Protein AF-A0A520A169-F1 (afdb_monomer_lite)

Sequence (155 aa):
MAELAQHFPTLSFTSWTDALFQQQPDLWVEGQEVFLEEDDLTRLTQRLAASPELPQLSPPIYPDQACYLAKRLVNYQDQALHALTEIEADPHAFGYSVYALVLDLAGGNGIAQKVYRVTHPQKPRPGRPDPAAERQLASARIAAVRRARGELGYR

Radius of gyration: 23.02 Å; chains: 1; bounding box: 52×37×61 Å

Structure (mmCIF, N/CA/C/O backbone):
data_AF-A0A520A169-F1
#
_entry.id   AF-A0A520A169-F1
#
loop_
_atom_site.group_PDB
_atom_site.id
_atom_site.type_symbol
_atom_site.label_atom_id
_atom_site.label_alt_id
_atom_site.label_comp_id
_atom_site.label_asym_id
_atom_site.label_entity_id
_atom_site.label_seq_id
_atom_site.pdbx_PDB_ins_code
_atom_site.Cartn_x
_atom_site.Cartn_y
_atom_site.Cartn_z
_atom_site.occupancy
_atom_site.B_iso_or_equiv
_atom_site.auth_seq_id
_atom_site.auth_comp_id
_atom_site.auth_asym_id
_atom_site.auth_atom_id
_atom_site.pdbx_PDB_model_num
ATOM 1 N N . MET A 1 1 ? -9.386 -14.646 30.284 1.00 42.59 1 MET A N 1
ATOM 2 C CA . MET A 1 1 ? -9.253 -13.939 28.994 1.00 42.59 1 MET A CA 1
ATOM 3 C C . MET A 1 1 ? -9.932 -12.592 29.144 1.00 42.59 1 MET A C 1
ATOM 5 O O . MET A 1 1 ? -10.951 -12.546 29.816 1.00 42.59 1 MET A O 1
ATOM 9 N N . ALA A 1 2 ? -9.339 -11.508 28.646 1.00 53.59 2 ALA A N 1
ATOM 10 C CA . ALA A 1 2 ? -9.941 -10.182 28.763 1.00 53.59 2 ALA A CA 1
ATOM 11 C C . ALA A 1 2 ? -11.230 -10.125 27.932 1.00 53.59 2 ALA A C 1
ATOM 13 O O . ALA A 1 2 ? -11.241 -10.538 26.774 1.00 53.59 2 ALA A O 1
ATOM 14 N N . GLU A 1 3 ? -12.316 -9.657 28.536 1.00 76.81 3 GLU A N 1
ATOM 15 C CA . GLU A 1 3 ? -13.596 -9.478 27.860 1.00 76.81 3 GLU A CA 1
ATOM 16 C C . GLU A 1 3 ? -13.439 -8.347 26.835 1.00 76.81 3 GLU A C 1
ATOM 18 O O . GLU A 1 3 ? -13.079 -7.228 27.200 1.00 76.81 3 GLU A O 1
ATOM 23 N N . LEU A 1 4 ? -13.669 -8.623 25.545 1.00 81.12 4 LEU A N 1
ATOM 24 C CA . LEU A 1 4 ? -13.424 -7.668 24.451 1.00 81.12 4 LEU A CA 1
ATOM 25 C C . LEU A 1 4 ? -14.128 -6.313 24.680 1.00 81.12 4 LEU A C 1
ATOM 27 O O . LEU A 1 4 ? -13.598 -5.266 24.313 1.00 81.12 4 LEU A O 1
ATOM 31 N N . ALA A 1 5 ? -15.278 -6.325 25.361 1.00 83.00 5 ALA A N 1
ATOM 32 C CA . ALA A 1 5 ? -16.011 -5.132 25.783 1.00 83.00 5 ALA A CA 1
ATOM 33 C C . 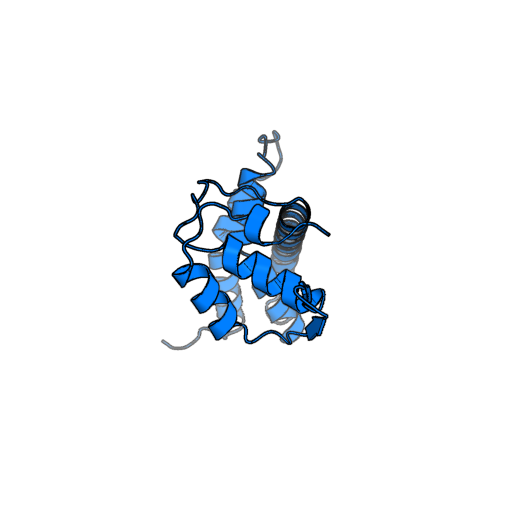ALA A 1 5 ? -15.179 -4.173 26.656 1.00 83.00 5 ALA A C 1
ATOM 35 O O . ALA A 1 5 ? -15.285 -2.956 26.512 1.00 83.00 5 ALA A O 1
ATOM 36 N N . GLN A 1 6 ? -14.292 -4.699 27.506 1.00 87.06 6 GLN A N 1
ATOM 37 C CA . GLN A 1 6 ? -13.429 -3.901 28.384 1.00 87.06 6 GLN A CA 1
ATOM 38 C C . GLN A 1 6 ? -12.374 -3.104 27.603 1.00 87.06 6 GLN A C 1
ATOM 40 O O . GLN A 1 6 ? -11.901 -2.078 28.090 1.00 87.06 6 GLN A O 1
ATOM 45 N N . HIS A 1 7 ? -12.026 -3.534 26.385 1.00 84.50 7 HIS A N 1
ATOM 46 C CA . HIS A 1 7 ? -11.091 -2.820 25.510 1.00 84.50 7 HIS A CA 1
ATOM 47 C C . HIS A 1 7 ? -11.746 -1.683 24.716 1.00 84.50 7 HIS A C 1
ATOM 49 O O . HIS A 1 7 ? -11.045 -0.780 24.260 1.00 84.50 7 HIS A O 1
ATOM 55 N N . PHE A 1 8 ? -13.077 -1.688 24.591 1.00 87.88 8 PHE A N 1
ATOM 56 C CA . PHE A 1 8 ? -13.837 -0.673 23.861 1.00 87.88 8 PHE A CA 1
ATOM 57 C C . PHE A 1 8 ? -14.996 -0.098 24.697 1.00 87.88 8 PHE A C 1
ATOM 59 O O . PHE A 1 8 ? -16.146 -0.117 24.251 1.00 87.88 8 PHE A O 1
ATOM 66 N N . PRO A 1 9 ? -14.721 0.449 25.898 1.00 85.00 9 PRO A N 1
ATOM 67 C CA . PRO A 1 9 ? -15.761 0.838 26.853 1.00 85.00 9 PRO A CA 1
ATOM 68 C C . PRO A 1 9 ? -16.628 2.014 26.378 1.00 85.00 9 PRO A C 1
ATOM 70 O O . PRO A 1 9 ? -17.702 2.248 26.923 1.00 85.00 9 PRO A O 1
ATOM 73 N N . THR A 1 10 ? -16.157 2.777 25.389 1.00 87.62 10 THR A N 1
ATOM 74 C CA . THR A 1 10 ? -16.855 3.944 24.837 1.00 87.62 10 THR A CA 1
ATOM 75 C C . THR A 1 10 ? -17.677 3.631 23.589 1.00 87.62 10 THR A C 1
ATOM 77 O O . THR A 1 10 ? -18.364 4.527 23.106 1.00 87.62 10 THR A O 1
ATOM 80 N N . LEU A 1 11 ? -17.589 2.412 23.037 1.00 88.19 11 LEU A N 1
ATOM 81 C CA . LEU A 1 11 ? -18.356 2.044 21.846 1.00 88.19 11 LEU A CA 1
ATOM 82 C C . LEU A 1 11 ? -19.830 1.835 22.184 1.00 88.19 11 LEU A C 1
ATOM 84 O O . LEU A 1 11 ? -20.176 1.169 23.160 1.00 88.19 11 LEU A O 1
ATOM 88 N N . SER A 1 12 ? -20.700 2.364 21.330 1.00 90.06 12 SER A N 1
ATOM 89 C CA . SER A 1 12 ? -22.136 2.150 21.432 1.00 90.06 12 SER A CA 1
ATOM 90 C C . SER A 1 12 ? -22.510 0.691 21.157 1.00 90.06 12 SER A C 1
ATOM 92 O O . SER A 1 12 ? -21.853 -0.015 20.388 1.00 90.06 12 SER A O 1
ATOM 94 N N . PHE A 1 13 ? -23.622 0.243 21.748 1.00 88.50 13 PHE A N 1
ATOM 95 C CA . PHE A 1 13 ? -24.188 -1.077 21.454 1.00 88.50 13 PHE A CA 1
ATOM 96 C C . PHE A 1 13 ? -24.471 -1.254 19.954 1.00 88.50 13 PHE A C 1
ATOM 98 O O . PHE A 1 13 ? -24.228 -2.325 19.412 1.00 88.50 13 PHE A O 1
ATOM 105 N N . THR A 1 14 ? -24.900 -0.190 19.268 1.00 90.06 14 THR A N 1
ATOM 106 C CA . THR A 1 14 ? -25.151 -0.201 17.821 1.00 90.06 14 THR A CA 1
ATOM 107 C C . THR A 1 14 ? -23.880 -0.499 17.023 1.00 90.06 14 THR A C 1
ATOM 109 O O . THR A 1 14 ? -23.894 -1.372 16.159 1.00 90.06 14 THR A O 1
ATOM 112 N N . SER A 1 15 ? -22.758 0.153 17.351 1.00 88.94 15 SER A N 1
ATOM 113 C CA . SER A 1 15 ? -21.459 -0.123 16.720 1.00 88.94 15 SER A CA 1
ATOM 114 C C . SER A 1 15 ? -21.014 -1.576 16.921 1.00 88.94 15 SER A C 1
ATOM 116 O O . SER A 1 15 ? -20.481 -2.201 16.002 1.00 88.94 15 SER A O 1
ATOM 118 N N . TRP A 1 16 ? -21.267 -2.133 18.106 1.00 89.75 16 TRP A N 1
ATOM 119 C CA . TRP A 1 16 ? -21.008 -3.540 18.410 1.00 89.75 16 TRP A CA 1
ATOM 120 C C . TRP A 1 16 ? -21.862 -4.490 17.574 1.00 89.75 16 TRP A C 1
ATOM 122 O O . TRP A 1 16 ? -21.331 -5.413 16.952 1.00 89.75 16 TRP A O 1
ATOM 132 N N . THR A 1 17 ? -23.176 -4.259 17.531 1.00 89.75 17 THR A N 1
ATOM 133 C CA . THR A 1 17 ? -24.086 -5.093 16.744 1.00 89.75 17 THR A CA 1
ATOM 134 C C . THR A 1 17 ? -23.769 -5.011 15.260 1.00 89.75 17 THR A C 1
ATOM 136 O O . THR A 1 17 ? -23.730 -6.043 14.599 1.00 89.75 17 THR A O 1
ATOM 139 N N . ASP A 1 18 ? -23.459 -3.822 14.741 1.00 91.12 18 ASP A N 1
ATOM 140 C CA . ASP A 1 18 ? -23.104 -3.635 13.335 1.00 91.12 18 ASP A CA 1
ATOM 141 C C . ASP A 1 18 ? -21.817 -4.384 12.976 1.00 91.12 18 ASP A C 1
ATOM 143 O O . ASP A 1 18 ? -21.747 -5.028 11.927 1.00 91.12 18 ASP A O 1
ATOM 147 N N . ALA A 1 19 ? -20.805 -4.349 13.849 1.00 90.00 19 ALA A N 1
ATOM 148 C CA . ALA A 1 19 ? -19.567 -5.095 13.646 1.00 90.00 19 ALA A CA 1
ATOM 149 C C . ALA A 1 19 ? -19.813 -6.614 13.615 1.00 90.00 19 ALA A C 1
ATOM 151 O O . ALA A 1 19 ? -19.304 -7.292 12.720 1.00 90.00 19 ALA A O 1
ATOM 152 N N . LEU A 1 20 ? -20.633 -7.136 14.533 1.00 89.19 20 LEU A N 1
ATOM 153 C CA . LEU A 1 20 ? -21.010 -8.553 14.568 1.00 89.19 20 LEU A CA 1
ATOM 154 C C . LEU A 1 20 ? -21.832 -8.961 13.338 1.00 89.19 20 LEU A C 1
ATOM 156 O O . LEU A 1 20 ? -21.525 -9.975 12.717 1.00 89.19 20 LEU A O 1
ATOM 160 N N . PHE A 1 21 ? -22.820 -8.161 12.928 1.00 89.12 21 PHE A N 1
ATOM 161 C CA . PHE A 1 21 ? -23.637 -8.442 11.741 1.00 89.12 21 PHE A CA 1
ATOM 162 C C . PHE A 1 21 ? -22.829 -8.437 10.444 1.00 89.12 21 PHE A C 1
ATOM 164 O O . PHE A 1 21 ? -23.124 -9.204 9.529 1.00 89.12 21 PHE A O 1
ATOM 171 N N . GLN A 1 22 ? -21.824 -7.569 10.344 1.00 87.69 22 GLN A N 1
ATOM 172 C CA . GLN A 1 22 ? -20.983 -7.479 9.154 1.00 87.69 22 GLN A CA 1
ATOM 173 C C . GLN A 1 22 ? -19.942 -8.592 9.074 1.00 87.69 22 GLN A C 1
ATOM 175 O O . GLN A 1 22 ? -19.562 -8.969 7.969 1.00 87.69 22 GLN A O 1
ATOM 180 N N . GLN A 1 23 ? -19.433 -9.066 10.212 1.00 86.75 23 GLN A N 1
ATOM 181 C CA . GLN A 1 23 ? -18.415 -10.118 10.241 1.00 86.75 23 GLN A CA 1
ATOM 182 C C . GLN A 1 23 ? -19.013 -11.525 10.304 1.00 86.75 23 GLN A C 1
ATOM 184 O O . GLN A 1 23 ? -18.363 -12.441 9.821 1.00 86.75 23 GLN A O 1
ATOM 189 N N . GLN A 1 24 ? -20.226 -11.682 10.851 1.00 88.94 24 GLN A N 1
ATOM 190 C CA . GLN A 1 24 ? -20.895 -12.973 11.082 1.00 88.94 24 GLN A CA 1
ATOM 191 C C . GLN A 1 24 ? -19.933 -14.048 11.618 1.00 88.94 24 GLN A C 1
ATOM 193 O O . GLN A 1 24 ? -19.794 -15.094 10.989 1.00 88.94 24 GLN A O 1
ATOM 198 N N . PRO A 1 25 ? -19.222 -13.773 12.728 1.00 87.81 25 PRO A N 1
ATOM 199 C CA . PRO A 1 25 ? -18.242 -14.714 13.246 1.00 87.81 25 PRO A CA 1
ATOM 200 C C . PRO A 1 25 ? -18.927 -15.966 13.797 1.00 87.81 25 PRO A C 1
ATOM 202 O O . PRO A 1 25 ? -20.073 -15.901 14.259 1.00 87.81 25 PRO A O 1
ATOM 205 N N . ASP A 1 26 ? -18.205 -17.081 13.820 1.00 88.06 26 ASP A N 1
ATOM 206 C CA . ASP A 1 26 ? -18.700 -18.304 14.441 1.00 88.06 26 ASP A CA 1
ATOM 207 C C . ASP A 1 26 ? -18.656 -18.158 15.969 1.00 88.06 26 ASP A C 1
ATOM 209 O O . ASP A 1 26 ? -17.596 -18.078 16.599 1.00 88.06 26 ASP A O 1
ATOM 213 N N . LEU A 1 27 ? -19.846 -18.091 16.572 1.00 87.62 27 LEU A N 1
ATOM 214 C CA . LEU A 1 27 ? -20.032 -17.905 18.008 1.00 87.62 27 LEU A CA 1
ATOM 215 C C . LEU A 1 27 ? -20.353 -19.235 18.683 1.00 87.62 27 LEU A C 1
ATOM 217 O O . LEU A 1 27 ? -21.310 -19.922 18.322 1.00 87.62 27 LEU A O 1
ATOM 221 N N . TRP A 1 28 ? -19.602 -19.547 19.731 1.00 88.56 28 TRP A N 1
ATOM 222 C CA . TRP A 1 28 ? -19.804 -20.731 20.557 1.00 88.56 28 TRP A CA 1
ATOM 223 C C . TRP A 1 28 ? -20.239 -20.266 21.940 1.00 88.56 28 TRP A C 1
ATOM 225 O O . TRP A 1 28 ? -19.637 -19.357 22.505 1.00 88.56 28 TRP A O 1
ATOM 235 N N . VAL A 1 29 ? -21.297 -20.856 22.488 1.00 87.56 29 VAL A N 1
ATOM 236 C CA . VAL A 1 29 ? -21.832 -20.455 23.795 1.00 87.56 29 VAL A CA 1
ATOM 237 C C . VAL A 1 29 ? -21.604 -21.582 24.787 1.00 87.56 29 VAL A C 1
ATOM 239 O O . VAL A 1 29 ? -22.092 -22.694 24.581 1.00 87.56 29 VAL A O 1
ATOM 242 N N . GLU A 1 30 ? -20.901 -21.287 25.876 1.00 88.19 30 GLU A N 1
ATOM 243 C CA . GLU A 1 30 ? -20.726 -22.206 26.999 1.00 88.19 30 GLU A CA 1
ATOM 244 C C . GLU A 1 30 ? -21.175 -21.504 28.288 1.00 88.19 30 GLU A C 1
ATOM 246 O O . GLU A 1 30 ? -20.557 -20.559 28.777 1.00 88.19 30 GLU A O 1
ATOM 251 N N . GLY A 1 31 ? -22.325 -21.927 28.824 1.00 86.31 31 GLY A N 1
ATOM 252 C CA . GLY A 1 31 ? -22.935 -21.286 29.989 1.00 86.31 31 GLY A CA 1
ATOM 253 C C . GLY A 1 31 ? -23.377 -19.845 29.706 1.00 86.31 31 GLY A C 1
ATOM 254 O O . GLY A 1 31 ? -24.288 -19.621 28.911 1.00 86.31 31 GLY A O 1
ATOM 255 N N . GLN A 1 32 ? -22.772 -18.881 30.406 1.00 83.25 32 GLN A N 1
ATOM 256 C CA . GLN A 1 32 ? -23.008 -17.441 30.214 1.00 83.25 32 GLN A CA 1
ATOM 257 C C . GLN A 1 32 ? -21.911 -16.763 29.382 1.00 83.25 32 GLN A C 1
ATOM 259 O O . GLN A 1 32 ? -21.949 -15.548 29.199 1.00 83.25 32 GLN A O 1
ATOM 264 N N . GLU A 1 33 ? -20.937 -17.528 28.890 1.00 82.62 33 GLU A N 1
ATOM 265 C CA . GLU A 1 33 ? -19.798 -17.011 28.143 1.00 82.62 33 GLU A CA 1
ATOM 266 C C . GLU A 1 33 ? -19.971 -17.278 26.644 1.00 82.62 33 GLU A C 1
ATOM 268 O O . GLU A 1 33 ? -20.484 -18.319 26.221 1.00 82.62 33 GLU A O 1
ATOM 273 N N . VAL A 1 34 ? -19.552 -16.302 25.837 1.00 84.31 34 VAL A N 1
ATOM 274 C CA . VAL A 1 34 ? -19.535 -16.388 24.375 1.00 84.31 34 VAL A CA 1
ATOM 275 C C . VAL A 1 34 ? -18.085 -16.416 23.922 1.00 84.31 34 VAL A C 1
ATOM 277 O O . VAL A 1 34 ? -17.304 -15.521 24.248 1.00 84.31 34 VAL A O 1
ATOM 280 N N . PHE A 1 35 ? -17.741 -17.438 23.152 1.00 86.38 35 PHE A N 1
ATOM 281 C CA . PHE A 1 35 ? -16.413 -17.676 22.618 1.00 86.38 35 PHE A CA 1
ATOM 282 C C . PHE A 1 35 ? -16.395 -17.437 21.114 1.00 86.38 35 PHE A C 1
ATOM 284 O O . PHE A 1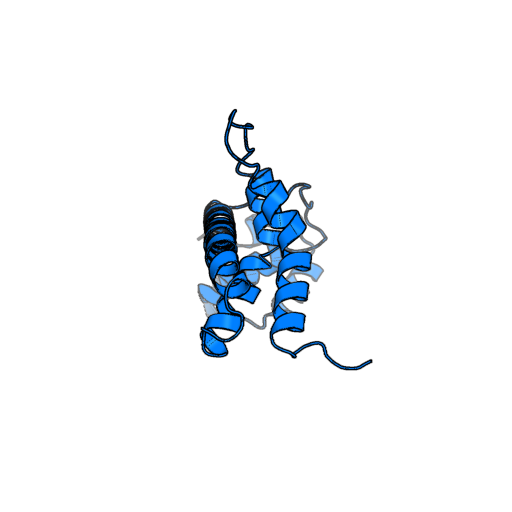 35 ? -17.368 -17.688 20.400 1.00 86.38 35 PHE A O 1
ATOM 291 N N . LEU A 1 36 ? -15.245 -16.959 20.660 1.00 88.62 36 LEU A N 1
ATOM 292 C CA . LEU A 1 36 ? -14.907 -16.696 19.271 1.00 88.62 36 LEU A CA 1
ATOM 293 C C . LEU A 1 36 ? -13.656 -17.503 18.936 1.00 88.62 36 LEU A C 1
ATOM 295 O O . LEU A 1 36 ? -12.771 -17.643 19.787 1.00 88.62 36 LEU A O 1
ATOM 299 N N . GLU A 1 37 ? -13.555 -17.982 17.699 1.00 89.12 37 GLU A N 1
ATOM 300 C CA . GLU A 1 37 ? -12.271 -18.450 17.179 1.00 89.12 37 GLU A CA 1
ATOM 301 C C . GLU A 1 37 ? -11.256 -17.290 17.172 1.00 89.12 37 GLU A C 1
ATOM 303 O O . GLU A 1 37 ? -11.628 -16.122 17.043 1.00 89.12 37 GLU A O 1
ATOM 308 N N . GLU A 1 38 ? -9.964 -17.590 17.313 1.00 85.75 38 GLU A N 1
ATOM 309 C CA . GLU A 1 38 ? -8.895 -16.583 17.383 1.00 85.75 38 GLU A CA 1
ATOM 310 C C . GLU A 1 38 ? -8.881 -15.637 16.168 1.00 85.75 38 GLU A C 1
ATOM 312 O O . GLU A 1 38 ? -8.752 -14.415 16.321 1.00 85.75 38 GLU A O 1
ATOM 317 N N . ASP A 1 39 ? -9.069 -16.180 14.965 1.00 87.25 39 ASP A N 1
ATOM 318 C CA . ASP A 1 39 ? -9.113 -15.394 13.733 1.00 87.25 39 ASP A CA 1
ATOM 319 C C . ASP A 1 39 ? -10.326 -14.453 13.698 1.00 87.25 39 ASP A C 1
ATOM 321 O O . ASP A 1 39 ? -10.207 -13.286 13.306 1.00 87.25 39 ASP A O 1
ATOM 325 N N . ASP A 1 40 ? -11.486 -14.927 14.151 1.00 88.56 40 ASP A N 1
ATOM 326 C CA . ASP A 1 40 ? -12.717 -14.140 14.213 1.00 88.56 40 ASP A CA 1
ATOM 327 C C . ASP A 1 40 ? -12.660 -13.076 15.306 1.00 88.56 40 ASP A C 1
ATOM 329 O O . ASP A 1 40 ? -13.057 -11.930 15.078 1.00 88.56 40 ASP A O 1
ATOM 333 N N . LEU A 1 41 ? -12.073 -13.401 16.459 1.00 88.69 41 LEU A N 1
ATOM 334 C CA . LEU A 1 41 ? -11.780 -12.436 17.510 1.00 88.69 41 LEU A CA 1
ATOM 335 C C . LEU A 1 41 ? -10.844 -11.340 16.991 1.00 88.69 41 LEU A C 1
ATOM 337 O O . LEU A 1 41 ? -11.083 -10.157 17.238 1.00 88.69 41 LEU A O 1
ATOM 341 N N . THR A 1 42 ? -9.807 -11.706 16.236 1.00 87.75 42 THR A N 1
ATOM 342 C CA . THR A 1 42 ? -8.857 -10.753 15.646 1.00 87.75 42 THR A CA 1
ATOM 343 C C . THR A 1 42 ? -9.550 -9.836 14.644 1.00 87.75 42 THR A C 1
ATOM 345 O O . THR A 1 42 ? -9.415 -8.611 14.730 1.00 87.75 42 THR A O 1
ATOM 348 N N . ARG A 1 43 ? -10.338 -10.402 13.722 1.00 88.00 43 ARG A N 1
ATOM 349 C CA . ARG A 1 43 ? -11.110 -9.642 12.727 1.00 88.00 43 ARG A CA 1
ATOM 350 C C . ARG A 1 43 ? -12.109 -8.695 13.387 1.00 88.00 43 ARG A C 1
ATOM 352 O O . ARG A 1 43 ? -12.144 -7.508 13.049 1.00 88.00 43 ARG A O 1
ATOM 359 N N . LEU A 1 44 ? -12.861 -9.180 14.375 1.00 89.88 44 LEU A N 1
ATOM 360 C CA . LEU A 1 44 ? -13.829 -8.380 15.119 1.00 89.88 44 LEU A CA 1
ATOM 361 C C . LEU A 1 44 ? -13.144 -7.242 15.885 1.00 89.88 44 LEU A C 1
ATOM 363 O O . LEU A 1 44 ? -13.575 -6.093 15.797 1.00 89.88 44 LEU A O 1
ATOM 367 N N . THR A 1 45 ? -12.031 -7.531 16.563 1.00 89.12 45 THR A N 1
ATOM 368 C CA . THR A 1 45 ? -11.234 -6.526 17.283 1.00 89.12 45 THR A CA 1
ATOM 369 C C . THR A 1 45 ? -10.752 -5.426 16.339 1.00 89.12 45 THR A C 1
ATOM 371 O O . THR A 1 45 ? -10.891 -4.242 16.646 1.00 89.12 45 THR A O 1
ATOM 374 N N . GLN A 1 46 ? -10.229 -5.791 15.163 1.00 87.62 46 GLN A N 1
ATOM 375 C CA . GLN A 1 46 ? -9.798 -4.817 14.157 1.00 87.62 46 GLN A CA 1
ATOM 376 C C . GLN A 1 46 ? -10.967 -3.984 13.620 1.00 87.62 46 GLN A C 1
ATOM 378 O O . GLN A 1 46 ? -10.815 -2.777 13.420 1.00 87.62 46 GLN A O 1
ATOM 383 N N . ARG A 1 47 ? -12.143 -4.593 13.417 1.00 88.38 47 ARG A N 1
ATOM 384 C CA . ARG A 1 47 ? -13.340 -3.881 12.950 1.00 88.38 47 ARG A CA 1
ATOM 385 C C . ARG A 1 47 ? -13.822 -2.854 13.970 1.00 88.38 47 ARG A C 1
ATOM 387 O O . ARG A 1 47 ? -14.091 -1.717 13.590 1.00 88.38 47 ARG A O 1
ATOM 394 N N . LEU A 1 48 ? -13.888 -3.237 15.243 1.00 89.44 48 LEU A N 1
ATOM 395 C CA . LEU A 1 48 ? -14.289 -2.355 16.341 1.00 89.44 48 LEU A CA 1
ATOM 396 C C . LEU A 1 48 ? -13.284 -1.216 16.539 1.00 89.44 48 LEU A C 1
ATOM 398 O O . LEU A 1 48 ? -13.685 -0.061 16.658 1.00 89.44 48 LEU A O 1
ATOM 402 N N . ALA A 1 49 ? -11.982 -1.511 16.472 1.00 86.56 49 ALA A N 1
ATOM 403 C CA . ALA A 1 49 ? -10.922 -0.506 16.547 1.00 86.56 49 ALA A CA 1
ATOM 404 C C . ALA A 1 49 ? -10.959 0.516 15.394 1.00 86.56 49 ALA A C 1
ATOM 40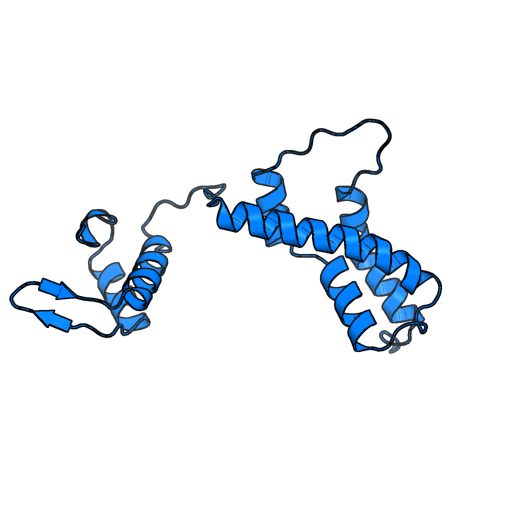6 O O . ALA A 1 49 ? -10.461 1.630 15.544 1.00 86.56 49 ALA A O 1
ATOM 407 N N . ALA A 1 50 ? -11.555 0.156 14.254 1.00 85.50 50 ALA A N 1
ATOM 408 C CA . ALA A 1 50 ? -11.755 1.047 13.114 1.00 85.50 50 ALA A CA 1
ATOM 409 C C . ALA A 1 50 ? -13.062 1.866 13.184 1.00 85.50 50 ALA A C 1
ATOM 411 O O . ALA A 1 50 ? -13.366 2.597 12.236 1.00 85.50 50 ALA A O 1
ATOM 412 N N . SER A 1 51 ? -13.848 1.747 14.262 1.00 87.50 51 SER A N 1
ATOM 413 C CA . SER A 1 51 ? -15.105 2.484 14.420 1.00 87.50 51 SER A CA 1
ATOM 414 C C . SER A 1 51 ? -14.876 4.005 14.435 1.00 87.50 51 SER A C 1
ATOM 416 O O . SER A 1 51 ? -13.959 4.480 15.111 1.00 87.50 51 SER A O 1
ATOM 418 N N . PRO A 1 52 ? -15.718 4.799 13.742 1.00 85.19 52 PRO A N 1
ATOM 419 C CA . PRO A 1 52 ? -15.630 6.259 13.761 1.00 85.19 52 PRO A CA 1
ATOM 420 C C . PRO A 1 52 ? -15.971 6.872 15.128 1.00 85.19 52 PRO A C 1
ATOM 422 O O . PRO A 1 52 ? -15.674 8.042 15.350 1.00 85.19 52 PRO A O 1
ATOM 425 N N . GLU A 1 53 ? -16.589 6.107 16.034 1.00 86.62 53 GLU A N 1
ATOM 426 C CA . GLU A 1 53 ? -16.857 6.538 17.411 1.00 86.62 53 GLU A CA 1
ATOM 427 C C . GLU A 1 53 ? -15.579 6.604 18.262 1.00 86.62 53 GLU A C 1
ATOM 429 O O . GLU A 1 53 ? -15.546 7.295 19.281 1.00 86.62 53 GLU A O 1
ATOM 434 N N . LEU A 1 54 ? -14.517 5.902 17.853 1.00 85.00 54 LEU A N 1
ATOM 435 C CA . LEU A 1 54 ? -13.231 5.954 18.535 1.00 85.00 54 LEU A CA 1
ATOM 436 C C . LEU A 1 54 ? -12.403 7.145 18.039 1.00 85.00 54 LEU A C 1
ATOM 438 O O . LEU A 1 54 ? -12.404 7.461 16.845 1.00 85.00 54 LEU A O 1
ATOM 442 N N . PRO A 1 55 ? -11.648 7.806 18.934 1.00 81.62 55 PRO A N 1
ATOM 443 C CA . PRO A 1 55 ? -10.803 8.922 18.548 1.00 81.62 55 PRO A CA 1
ATOM 444 C C . PRO A 1 55 ? -9.740 8.464 17.544 1.00 81.62 55 PRO A C 1
ATOM 446 O O . PRO A 1 55 ? -8.869 7.651 17.855 1.00 81.62 55 PRO A O 1
ATOM 449 N N . GLN A 1 56 ? -9.784 9.024 16.334 1.00 77.69 56 GLN A N 1
ATOM 450 C CA . GLN A 1 56 ? -8.745 8.801 15.335 1.00 77.69 56 GLN A CA 1
ATOM 451 C C . GLN A 1 56 ? -7.540 9.692 15.629 1.00 77.69 56 GLN A C 1
ATOM 453 O O . GLN A 1 56 ? -7.626 10.921 15.613 1.00 77.69 56 GLN A O 1
ATOM 458 N N . LEU A 1 57 ? -6.391 9.067 15.876 1.00 78.00 57 LEU A N 1
ATOM 459 C CA . LEU A 1 57 ? -5.129 9.782 16.030 1.00 78.00 57 LEU A CA 1
ATOM 460 C C . LEU A 1 57 ? -4.612 10.250 14.663 1.00 78.00 57 LEU A C 1
ATOM 462 O O . LEU A 1 57 ? -4.610 9.493 13.690 1.00 78.00 57 LEU A O 1
ATOM 466 N N . SER A 1 58 ? -4.134 11.495 14.598 1.00 77.94 58 SER A N 1
ATOM 467 C CA . SER A 1 58 ? -3.495 12.068 13.410 1.00 77.94 58 SER A CA 1
ATOM 468 C C . SER A 1 58 ? -2.129 12.667 13.781 1.00 77.94 58 SER A C 1
ATOM 470 O O . SER A 1 58 ? -2.090 13.740 14.385 1.00 77.94 58 SER A O 1
ATOM 472 N N . PRO A 1 59 ? -1.002 12.020 13.417 1.00 73.56 59 PRO A N 1
ATOM 473 C CA . PRO A 1 59 ? -0.910 10.759 12.678 1.00 73.56 59 PRO A CA 1
ATOM 474 C C . PRO A 1 59 ? -1.342 9.547 13.527 1.00 73.56 59 PRO A C 1
ATOM 476 O O . PRO A 1 59 ? -1.225 9.590 14.752 1.00 73.56 59 PRO A O 1
ATOM 479 N N . PRO A 1 60 ? -1.807 8.454 12.897 1.00 82.88 60 PRO A N 1
ATOM 480 C CA . PRO A 1 60 ? -2.105 7.227 13.620 1.00 82.88 60 PRO A CA 1
ATOM 481 C C . PRO A 1 60 ? -0.820 6.613 14.188 1.00 82.88 60 PRO A C 1
ATOM 483 O O . PRO A 1 60 ? 0.270 6.796 13.637 1.00 82.88 60 PRO A O 1
ATOM 486 N N . ILE A 1 61 ? -0.956 5.867 15.284 1.00 83.69 61 ILE A N 1
ATOM 487 C CA . ILE A 1 61 ? 0.137 5.063 15.833 1.00 83.69 61 ILE A CA 1
ATOM 488 C C . ILE A 1 61 ? 0.296 3.836 14.938 1.00 83.69 61 ILE A C 1
ATOM 490 O O . ILE A 1 61 ? -0.637 3.052 14.776 1.00 83.69 61 ILE A O 1
ATOM 494 N N . TYR A 1 62 ? 1.475 3.679 14.344 1.00 85.56 62 TYR A N 1
ATOM 495 C CA . TYR A 1 62 ? 1.780 2.523 13.509 1.00 85.56 62 TYR A CA 1
ATOM 496 C C . TYR A 1 62 ? 2.449 1.433 14.353 1.00 85.56 62 TYR A C 1
ATOM 498 O O . TYR A 1 62 ? 3.462 1.721 14.992 1.00 85.56 62 TYR A O 1
ATOM 506 N N . PRO A 1 63 ? 1.930 0.192 14.355 1.00 87.62 63 PRO A N 1
ATOM 507 C CA . PRO A 1 63 ? 2.590 -0.919 15.032 1.00 87.62 63 PRO A CA 1
ATOM 508 C C . PRO A 1 63 ? 3.901 -1.291 14.325 1.00 87.62 63 PRO A C 1
ATOM 510 O O . PRO A 1 63 ? 4.042 -1.093 13.114 1.00 87.62 63 PRO A O 1
ATOM 513 N N . ASP A 1 64 ? 4.837 -1.906 15.052 1.00 88.88 64 ASP A N 1
ATOM 514 C CA . ASP A 1 64 ? 6.169 -2.271 14.539 1.00 88.88 64 ASP A CA 1
ATOM 515 C C . ASP A 1 64 ? 6.122 -3.107 13.254 1.00 88.88 64 ASP A C 1
ATOM 517 O O . ASP A 1 64 ? 6.937 -2.919 12.350 1.00 88.88 64 ASP A O 1
ATOM 521 N N . GLN A 1 65 ? 5.129 -3.989 13.126 1.00 90.50 65 GLN A N 1
ATOM 522 C CA . GLN A 1 65 ? 4.909 -4.783 11.916 1.00 90.50 65 GLN A CA 1
ATOM 523 C C . GLN A 1 65 ? 4.577 -3.903 10.701 1.00 90.50 65 GLN A C 1
ATOM 525 O O . GLN A 1 65 ? 5.140 -4.097 9.622 1.00 90.50 65 GLN A O 1
ATOM 530 N N . ALA A 1 66 ? 3.720 -2.890 10.872 1.00 90.56 66 ALA A N 1
ATOM 531 C CA . ALA A 1 66 ? 3.404 -1.932 9.814 1.00 90.56 66 ALA A CA 1
ATOM 532 C C . ALA A 1 66 ? 4.630 -1.078 9.458 1.00 90.56 66 ALA A C 1
ATOM 534 O O . ALA A 1 66 ? 4.907 -0.859 8.278 1.00 90.56 66 ALA A O 1
ATOM 535 N N . CYS A 1 67 ? 5.411 -0.658 10.460 1.00 92.00 67 CYS A N 1
ATOM 536 C CA . CYS A 1 67 ? 6.678 0.051 10.266 1.00 92.00 67 CYS A CA 1
ATOM 537 C C . CYS A 1 67 ? 7.687 -0.790 9.465 1.00 92.00 67 CYS A C 1
ATOM 539 O O . CYS A 1 67 ? 8.319 -0.288 8.530 1.00 92.00 67 CYS A O 1
ATOM 541 N N . TYR A 1 68 ? 7.818 -2.078 9.796 1.00 93.69 68 TYR A N 1
ATOM 542 C CA . TYR A 1 68 ? 8.685 -3.024 9.097 1.00 93.69 68 TYR A CA 1
ATOM 543 C C . TYR A 1 68 ? 8.262 -3.212 7.636 1.00 93.69 68 TYR A C 1
ATOM 545 O O . TYR A 1 68 ? 9.099 -3.091 6.738 1.00 93.69 68 TYR A O 1
ATOM 553 N N . LEU A 1 69 ? 6.972 -3.457 7.380 1.00 95.44 69 LEU A N 1
ATOM 554 C CA . LEU A 1 69 ? 6.449 -3.623 6.021 1.00 95.44 69 LEU A CA 1
ATOM 555 C C . LEU A 1 69 ? 6.631 -2.352 5.191 1.00 95.44 69 LEU A C 1
ATOM 557 O O . LEU A 1 69 ? 7.087 -2.424 4.050 1.00 95.44 69 LEU A O 1
ATOM 561 N N . ALA A 1 70 ? 6.358 -1.186 5.778 1.00 94.81 70 ALA A N 1
ATOM 562 C CA . ALA A 1 70 ? 6.567 0.100 5.128 1.00 94.81 70 ALA A CA 1
ATOM 563 C C . ALA A 1 70 ? 8.032 0.296 4.712 1.00 94.81 70 ALA A C 1
ATOM 565 O O . ALA A 1 70 ? 8.312 0.616 3.557 1.00 94.81 70 ALA A O 1
ATOM 566 N N . LYS A 1 71 ? 8.976 0.029 5.623 1.00 93.81 71 LYS A N 1
ATOM 567 C CA . LYS A 1 71 ? 10.415 0.070 5.329 1.00 93.81 71 LYS A CA 1
ATOM 568 C C . LYS A 1 71 ? 10.800 -0.908 4.221 1.00 93.81 71 LYS A C 1
ATOM 570 O O . LYS A 1 71 ? 11.559 -0.549 3.325 1.00 93.81 71 LYS A O 1
ATOM 575 N N . ARG A 1 72 ? 10.284 -2.137 4.264 1.00 95.69 72 ARG A N 1
ATOM 576 C CA . ARG A 1 72 ? 10.587 -3.169 3.267 1.00 95.69 72 ARG A CA 1
ATOM 577 C C . ARG A 1 72 ? 10.103 -2.769 1.870 1.00 95.69 72 ARG A C 1
ATOM 579 O O . ARG A 1 72 ? 10.872 -2.881 0.923 1.00 95.69 72 ARG A O 1
ATOM 586 N N . LEU A 1 73 ? 8.886 -2.239 1.755 1.00 95.44 73 LEU A N 1
ATOM 587 C CA . LEU A 1 73 ? 8.332 -1.753 0.486 1.00 95.44 73 LEU A CA 1
ATOM 588 C C . LEU A 1 73 ? 9.099 -0.545 -0.066 1.00 95.44 73 LEU A C 1
ATOM 590 O O . LEU A 1 73 ? 9.352 -0.486 -1.264 1.00 95.44 73 LEU A O 1
ATOM 594 N N . VAL A 1 74 ? 9.521 0.386 0.795 1.00 93.31 74 VAL A N 1
ATOM 595 C CA . VAL A 1 74 ? 10.374 1.512 0.377 1.00 93.31 74 VAL A CA 1
ATOM 596 C C . VAL A 1 74 ? 11.736 1.021 -0.118 1.00 93.31 74 VAL A C 1
ATOM 598 O O . VAL A 1 74 ? 12.212 1.486 -1.148 1.00 93.31 74 VAL A O 1
ATOM 601 N N . ASN A 1 75 ? 12.341 0.038 0.552 1.00 92.81 75 ASN A N 1
ATOM 602 C CA . ASN A 1 75 ? 13.602 -0.545 0.093 1.00 92.81 75 ASN A CA 1
ATOM 603 C C . ASN A 1 75 ? 13.454 -1.244 -1.269 1.00 92.81 75 ASN A C 1
ATOM 605 O O . ASN A 1 75 ? 14.352 -1.145 -2.100 1.00 92.81 75 ASN A O 1
ATOM 609 N N . TYR A 1 76 ? 12.337 -1.939 -1.508 1.00 95.31 76 TYR A N 1
ATOM 610 C CA . TYR A 1 76 ? 12.059 -2.540 -2.815 1.00 95.31 76 TYR A CA 1
ATOM 611 C C . TYR A 1 76 ? 11.859 -1.496 -3.903 1.00 95.31 76 TYR A C 1
ATOM 613 O O . TYR A 1 76 ? 12.350 -1.692 -5.010 1.00 95.31 76 TYR A O 1
ATOM 621 N N . GLN A 1 77 ? 11.210 -0.376 -3.585 1.00 95.06 77 GLN A N 1
ATOM 622 C CA . GLN A 1 77 ? 11.119 0.741 -4.514 1.00 95.06 77 GLN A CA 1
ATOM 623 C C . GLN A 1 77 ? 12.507 1.278 -4.877 1.00 95.06 77 GLN A C 1
ATOM 625 O O . GLN A 1 77 ? 12.790 1.457 -6.056 1.00 95.06 77 GLN A O 1
ATOM 630 N N . ASP A 1 78 ? 13.387 1.488 -3.895 1.00 92.12 78 ASP A N 1
ATOM 631 C CA . ASP A 1 78 ? 14.746 1.983 -4.151 1.00 92.12 78 ASP A CA 1
ATOM 632 C C . ASP A 1 78 ? 15.545 1.007 -5.035 1.00 92.12 78 ASP A C 1
ATOM 634 O O . ASP A 1 78 ? 16.195 1.415 -5.995 1.00 92.12 78 ASP A O 1
ATOM 638 N N . GLN A 1 79 ? 15.447 -0.301 -4.773 1.00 94.06 79 GLN A N 1
ATOM 639 C CA . GLN A 1 79 ? 16.062 -1.333 -5.620 1.00 94.06 79 GLN A CA 1
ATOM 640 C C . GLN A 1 79 ? 15.482 -1.341 -7.039 1.00 94.06 79 GLN A C 1
ATOM 642 O O . GLN A 1 79 ? 16.226 -1.442 -8.013 1.00 94.06 79 GLN A O 1
ATOM 647 N N . ALA A 1 80 ? 14.164 -1.196 -7.168 1.00 95.81 80 ALA A N 1
ATOM 648 C CA . ALA A 1 80 ? 13.497 -1.148 -8.459 1.00 95.81 80 ALA A CA 1
ATOM 649 C C . ALA A 1 80 ? 13.841 0.123 -9.246 1.00 95.81 80 ALA A C 1
ATOM 651 O O . ALA A 1 80 ? 13.951 0.058 -10.463 1.00 95.81 80 ALA A O 1
ATOM 652 N N . LEU A 1 81 ? 14.082 1.260 -8.586 1.00 94.19 81 LEU A N 1
ATOM 653 C CA . LEU A 1 81 ? 14.556 2.485 -9.240 1.00 94.19 81 LEU A CA 1
ATOM 654 C C . LEU A 1 81 ? 15.977 2.348 -9.795 1.00 94.19 81 LEU A C 1
ATOM 656 O O . LEU A 1 81 ? 16.281 2.955 -10.824 1.00 94.19 81 LEU A O 1
ATOM 660 N N . HIS A 1 82 ? 16.827 1.542 -9.153 1.00 91.56 82 HIS A N 1
ATOM 661 C CA . HIS A 1 82 ? 18.123 1.166 -9.716 1.00 91.56 82 HIS A CA 1
ATOM 662 C C . HIS A 1 82 ? 17.958 0.256 -10.941 1.00 91.56 82 HIS A C 1
ATOM 664 O O . HIS A 1 82 ? 18.522 0.560 -11.988 1.00 91.56 82 HIS A O 1
ATOM 670 N N . ALA A 1 83 ? 17.133 -0.792 -10.846 1.00 93.81 83 ALA A N 1
ATOM 671 C CA . ALA A 1 83 ? 16.848 -1.690 -11.971 1.00 93.81 83 ALA A CA 1
ATOM 672 C C . ALA A 1 83 ? 16.141 -0.977 -13.142 1.00 93.81 83 ALA A C 1
ATOM 674 O O . ALA A 1 83 ? 16.345 -1.317 -14.305 1.00 93.81 83 ALA A O 1
ATOM 675 N N . LEU A 1 84 ? 15.342 0.055 -12.855 1.00 94.50 84 LEU A N 1
ATOM 676 C CA . LEU A 1 84 ? 14.692 0.881 -13.869 1.00 94.50 84 LEU A CA 1
ATOM 677 C C . LEU A 1 84 ? 15.718 1.554 -14.788 1.00 94.50 84 LEU A C 1
ATOM 679 O O . LEU A 1 84 ? 15.451 1.685 -15.974 1.00 94.50 84 LEU A O 1
ATOM 683 N N . THR A 1 85 ? 16.898 1.916 -14.278 1.00 93.06 85 THR A N 1
ATOM 684 C CA . THR A 1 85 ? 17.987 2.480 -15.092 1.00 93.06 85 THR A CA 1
ATOM 685 C C . THR A 1 85 ? 18.504 1.480 -16.134 1.00 93.06 85 THR A C 1
ATOM 687 O O . THR A 1 85 ? 18.870 1.873 -17.238 1.00 93.06 85 THR A O 1
ATOM 690 N N . GLU A 1 86 ? 18.501 0.182 -15.820 1.00 93.31 86 GLU A N 1
ATOM 691 C CA . GLU A 1 86 ? 18.875 -0.871 -16.775 1.00 93.31 86 GLU A CA 1
ATOM 692 C C . GLU A 1 86 ? 17.802 -1.036 -17.861 1.00 93.31 86 GLU A C 1
ATOM 694 O O . GLU A 1 86 ? 18.122 -1.138 -19.043 1.00 93.31 86 GLU A O 1
ATOM 699 N N . ILE A 1 87 ? 16.522 -0.982 -17.478 1.00 94.50 87 ILE A N 1
ATOM 700 C CA . ILE A 1 87 ? 15.391 -1.011 -18.422 1.00 94.50 87 ILE A CA 1
ATOM 701 C C . ILE A 1 87 ? 15.359 0.252 -19.298 1.00 94.50 87 ILE A C 1
ATOM 703 O O . ILE A 1 87 ? 14.973 0.185 -20.459 1.00 94.50 87 ILE A O 1
ATOM 707 N N . GLU A 1 88 ? 15.747 1.414 -18.774 1.00 94.38 88 GLU A N 1
ATOM 708 C CA . GLU A 1 88 ? 15.853 2.651 -19.557 1.00 94.38 88 GLU A CA 1
ATOM 709 C C . GLU A 1 88 ? 16.929 2.562 -20.646 1.00 94.38 88 GLU A C 1
ATOM 711 O O . GLU A 1 88 ? 16.756 3.156 -21.710 1.00 94.38 88 GLU A O 1
ATOM 716 N N . ALA A 1 89 ? 18.015 1.820 -20.400 1.00 94.38 89 ALA A N 1
ATOM 717 C CA . ALA A 1 89 ? 19.081 1.612 -21.376 1.00 94.38 89 ALA A CA 1
ATOM 718 C C . ALA A 1 89 ? 18.648 0.692 -22.531 1.00 94.38 89 ALA A C 1
ATOM 720 O O . ALA A 1 89 ? 19.025 0.936 -23.677 1.00 94.38 89 ALA A O 1
ATOM 721 N N . ASP A 1 90 ? 17.840 -0.331 -22.241 1.00 93.50 90 ASP A N 1
ATOM 722 C CA . ASP A 1 90 ? 17.201 -1.185 -23.246 1.00 93.50 90 ASP A CA 1
ATOM 723 C C . ASP A 1 90 ? 15.791 -1.622 -22.791 1.00 93.50 90 ASP A C 1
ATOM 725 O O . ASP A 1 90 ? 15.631 -2.617 -22.070 1.00 93.50 90 ASP A O 1
ATOM 729 N N . PRO A 1 91 ? 14.735 -0.919 -23.248 1.00 90.75 91 PRO A N 1
ATOM 730 C CA . PRO A 1 91 ? 13.353 -1.213 -22.870 1.00 90.75 91 PRO A CA 1
ATOM 731 C C . PRO A 1 91 ? 12.849 -2.600 -23.288 1.00 90.75 91 PRO A C 1
ATOM 733 O O . PRO A 1 91 ? 11.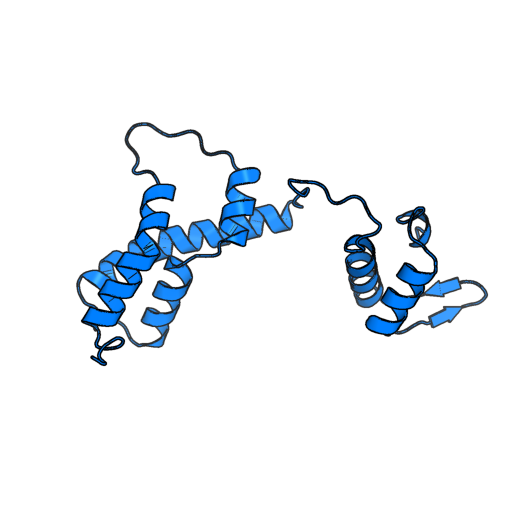808 -3.035 -22.783 1.00 90.75 91 PRO A O 1
ATOM 736 N N . HIS A 1 92 ? 13.550 -3.292 -24.194 1.00 90.62 92 HIS A N 1
ATOM 737 C CA . HIS A 1 92 ? 13.178 -4.607 -24.717 1.00 90.62 92 HIS A CA 1
ATOM 738 C C . HIS A 1 92 ? 14.042 -5.756 -24.174 1.00 90.62 92 HIS A C 1
ATOM 740 O O . HIS A 1 92 ? 13.685 -6.913 -24.402 1.00 90.62 92 HIS A O 1
ATOM 746 N N . ALA A 1 93 ? 15.101 -5.473 -23.404 1.00 89.31 93 ALA A N 1
ATOM 747 C CA . ALA A 1 93 ? 16.005 -6.488 -22.849 1.00 89.31 93 ALA A CA 1
ATOM 748 C C . ALA A 1 93 ? 15.302 -7.522 -21.952 1.00 89.31 93 ALA A C 1
ATOM 750 O O . ALA A 1 93 ? 15.728 -8.674 -21.861 1.00 89.31 93 ALA A O 1
ATOM 751 N N . PHE A 1 94 ? 14.214 -7.121 -21.286 1.00 91.44 94 PHE A N 1
ATOM 752 C CA . PHE A 1 94 ? 13.513 -7.948 -20.307 1.00 91.44 94 PHE A CA 1
ATOM 753 C C . PHE A 1 94 ? 12.125 -8.386 -20.788 1.00 91.44 94 PHE A C 1
ATOM 755 O O . PHE A 1 94 ? 11.332 -7.603 -21.334 1.00 91.44 94 PHE A O 1
ATOM 762 N N . GLY A 1 95 ? 11.795 -9.648 -20.493 1.00 92.44 95 GLY A N 1
ATOM 763 C CA . GLY A 1 95 ? 10.457 -10.202 -20.688 1.00 92.44 95 GLY A CA 1
ATOM 764 C C . GLY A 1 95 ? 9.383 -9.424 -19.919 1.00 92.44 95 GLY A C 1
ATOM 765 O O . GLY A 1 95 ? 9.665 -8.766 -18.917 1.00 92.44 95 GLY A O 1
ATOM 766 N N . TYR A 1 96 ? 8.135 -9.513 -20.388 1.00 92.25 96 TYR A N 1
ATOM 767 C CA . TYR A 1 96 ? 7.022 -8.692 -19.896 1.00 92.25 96 TYR A CA 1
ATOM 768 C C . TYR A 1 96 ? 6.815 -8.769 -18.374 1.00 92.25 96 TYR A C 1
ATOM 770 O O . TYR A 1 96 ? 6.634 -7.740 -17.735 1.00 92.25 96 TYR A O 1
ATOM 778 N N . SER A 1 97 ? 6.894 -9.958 -17.770 1.00 94.56 97 SER A N 1
ATOM 779 C CA . SER A 1 97 ? 6.654 -10.119 -16.328 1.00 94.56 97 SER A CA 1
ATOM 780 C C . SER A 1 97 ? 7.720 -9.448 -15.459 1.00 94.56 97 SER A C 1
ATOM 782 O O . SER A 1 97 ? 7.386 -8.839 -14.447 1.00 94.56 97 SER A O 1
ATOM 784 N N . VAL A 1 98 ? 8.995 -9.532 -15.855 1.00 94.75 98 VAL A N 1
ATOM 785 C CA . VAL A 1 98 ? 10.104 -8.885 -15.129 1.00 94.75 98 VAL A CA 1
ATOM 786 C C . VAL A 1 98 ? 10.004 -7.372 -15.282 1.00 94.75 98 VAL A C 1
ATOM 788 O O . VAL A 1 98 ? 10.102 -6.644 -14.300 1.00 94.75 98 VAL A O 1
ATOM 791 N N . TYR A 1 99 ? 9.735 -6.917 -16.506 1.00 94.94 99 TYR A N 1
ATOM 792 C CA . TYR A 1 99 ? 9.466 -5.519 -16.811 1.00 94.94 99 TYR A CA 1
ATOM 793 C C . TYR A 1 99 ? 8.339 -4.954 -15.933 1.00 94.94 99 TYR A C 1
ATOM 795 O O . TYR A 1 99 ? 8.559 -4.001 -15.190 1.00 94.94 99 TYR A O 1
ATOM 803 N N . ALA A 1 100 ? 7.158 -5.578 -15.958 1.00 94.69 100 ALA A N 1
ATOM 804 C CA . ALA A 1 100 ? 5.995 -5.126 -15.201 1.00 94.69 100 ALA A CA 1
ATOM 805 C C . ALA A 1 100 ? 6.282 -5.075 -13.693 1.00 94.69 100 ALA A C 1
ATOM 807 O O . ALA A 1 100 ? 6.019 -4.057 -13.060 1.00 94.69 100 ALA A O 1
ATOM 808 N N . LEU A 1 101 ? 6.916 -6.117 -13.142 1.00 96.44 101 LEU A N 1
ATOM 809 C CA . LEU A 1 101 ? 7.287 -6.165 -11.728 1.00 96.44 101 LEU A CA 1
ATOM 810 C C . LEU A 1 101 ? 8.200 -5.000 -11.323 1.00 96.44 101 LEU A C 1
ATOM 812 O O . LEU A 1 101 ? 7.968 -4.370 -10.291 1.00 96.44 101 LEU A O 1
ATOM 816 N N . VAL A 1 102 ? 9.238 -4.709 -12.113 1.00 96.50 102 VAL A N 1
ATOM 817 C CA . VAL A 1 102 ? 10.165 -3.607 -11.810 1.00 96.50 102 VAL A CA 1
ATOM 818 C C . VAL A 1 102 ? 9.447 -2.264 -11.888 1.00 96.50 102 VAL A C 1
ATOM 820 O O . VAL A 1 102 ? 9.635 -1.430 -11.004 1.00 96.50 102 VAL A O 1
ATOM 823 N N . LEU A 1 103 ? 8.590 -2.056 -12.891 1.00 95.31 103 LEU A N 1
ATOM 824 C CA . LEU A 1 103 ? 7.808 -0.826 -13.014 1.00 95.31 103 LEU A CA 1
ATOM 825 C C . LEU A 1 103 ? 6.858 -0.630 -11.824 1.00 95.31 103 LEU A C 1
ATOM 827 O O . LEU A 1 103 ? 6.806 0.466 -11.265 1.00 95.31 103 LEU A O 1
ATOM 831 N N . ASP A 1 104 ? 6.144 -1.678 -11.416 1.00 95.12 104 ASP A N 1
ATOM 832 C CA . ASP A 1 104 ? 5.193 -1.618 -10.304 1.00 95.12 104 ASP A CA 1
ATOM 833 C C . ASP A 1 104 ? 5.903 -1.328 -8.974 1.00 95.12 104 ASP A C 1
ATOM 835 O O . ASP A 1 104 ? 5.470 -0.470 -8.200 1.00 95.12 104 ASP A O 1
ATOM 839 N N . LEU A 1 105 ? 7.047 -1.976 -8.726 1.00 96.44 105 LEU A N 1
ATOM 840 C CA . LEU A 1 105 ? 7.860 -1.712 -7.537 1.00 96.44 105 LEU A CA 1
ATOM 841 C C . LEU A 1 105 ? 8.477 -0.307 -7.559 1.00 96.44 105 LEU A C 1
ATOM 843 O O . LEU A 1 105 ? 8.469 0.368 -6.528 1.00 96.44 105 LEU A O 1
ATOM 847 N N . ALA A 1 106 ? 8.966 0.162 -8.711 1.00 95.44 106 ALA A N 1
ATOM 848 C CA . ALA A 1 106 ? 9.543 1.500 -8.862 1.00 95.44 106 ALA A CA 1
ATOM 849 C C . ALA A 1 106 ? 8.498 2.609 -8.652 1.00 95.44 106 ALA A C 1
ATOM 851 O O . ALA A 1 106 ? 8.816 3.659 -8.083 1.00 95.44 106 ALA A O 1
ATOM 852 N N . GLY A 1 107 ? 7.241 2.363 -9.046 1.00 93.31 107 GLY A N 1
ATOM 853 C CA . GLY A 1 107 ? 6.110 3.250 -8.759 1.00 93.31 107 GLY A CA 1
ATOM 854 C C . GLY A 1 107 ? 5.875 3.427 -7.255 1.00 93.31 107 GLY A C 1
ATOM 855 O O . GLY A 1 107 ? 5.507 4.511 -6.796 1.00 93.31 107 GLY A O 1
ATOM 856 N N . GLY A 1 108 ? 6.198 2.395 -6.474 1.00 92.38 108 GLY A N 1
ATOM 857 C CA . GLY A 1 108 ? 6.151 2.414 -5.021 1.00 92.38 108 GLY A CA 1
ATOM 858 C C . GLY A 1 108 ? 4.737 2.409 -4.450 1.00 92.38 108 GLY A C 1
ATOM 859 O O . GLY A 1 108 ? 3.733 2.320 -5.150 1.00 92.38 108 GLY A O 1
ATOM 860 N N . ASN A 1 109 ? 4.658 2.510 -3.123 1.00 93.12 109 ASN A N 1
ATOM 861 C CA . ASN A 1 109 ? 3.393 2.512 -2.395 1.00 93.12 109 ASN A CA 1
ATOM 862 C C . ASN A 1 109 ? 3.288 3.775 -1.527 1.00 93.12 109 ASN A C 1
ATOM 864 O O . ASN A 1 109 ? 4.048 3.953 -0.574 1.00 93.12 109 ASN A O 1
ATOM 868 N N . GLY A 1 110 ? 2.336 4.657 -1.852 1.00 89.38 110 GLY A N 1
ATOM 869 C CA . GLY A 1 110 ? 2.173 5.950 -1.175 1.00 89.38 110 GLY A CA 1
ATOM 870 C C . GLY A 1 110 ? 1.860 5.832 0.322 1.00 89.38 110 GLY A C 1
ATOM 871 O O . GLY A 1 110 ? 2.329 6.651 1.114 1.00 89.38 110 GLY A O 1
ATOM 872 N N . ILE A 1 111 ? 1.138 4.782 0.732 1.00 90.38 111 ILE A N 1
ATOM 873 C CA . ILE A 1 111 ? 0.867 4.498 2.148 1.00 90.38 111 ILE A CA 1
ATOM 874 C C . ILE A 1 111 ? 2.169 4.089 2.837 1.00 90.38 111 ILE A C 1
ATOM 876 O O . ILE A 1 111 ? 2.544 4.703 3.833 1.00 90.38 111 ILE A O 1
ATOM 880 N N . ALA A 1 112 ? 2.908 3.129 2.276 1.00 92.25 112 ALA A N 1
ATOM 881 C CA . ALA A 1 112 ? 4.196 2.691 2.811 1.00 92.25 112 ALA A CA 1
ATOM 882 C C . ALA A 1 112 ? 5.191 3.854 2.940 1.00 92.25 112 ALA A C 1
ATOM 884 O O . ALA A 1 112 ? 5.823 4.011 3.981 1.00 92.25 112 ALA A O 1
ATOM 885 N N . GLN A 1 113 ? 5.277 4.731 1.936 1.00 90.19 113 GLN A N 1
ATOM 886 C CA . GLN A 1 113 ? 6.122 5.926 1.997 1.00 90.19 113 GLN A CA 1
ATOM 887 C C . GLN A 1 113 ? 5.693 6.893 3.110 1.00 90.19 113 GLN A C 1
ATOM 889 O O . GLN A 1 113 ? 6.552 7.448 3.799 1.00 90.19 113 GLN A O 1
ATOM 894 N N . LYS A 1 114 ? 4.383 7.104 3.305 1.00 89.56 114 LYS A N 1
ATOM 895 C CA . LYS A 1 114 ? 3.852 7.945 4.390 1.00 89.56 114 LYS A CA 1
ATOM 896 C C . LYS A 1 114 ? 4.210 7.362 5.757 1.00 89.56 114 LYS A C 1
ATOM 898 O O . LYS A 1 114 ? 4.766 8.083 6.584 1.00 89.56 114 LYS A O 1
ATOM 903 N N . VAL A 1 115 ? 3.939 6.073 5.976 1.00 91.56 115 VAL A N 1
ATOM 904 C CA . VAL A 1 115 ? 4.274 5.364 7.223 1.00 91.56 115 VAL A CA 1
ATOM 905 C C . VAL A 1 115 ? 5.773 5.446 7.485 1.00 91.56 115 VAL A C 1
ATOM 907 O O . VAL A 1 115 ? 6.190 5.848 8.570 1.00 91.56 115 VAL A O 1
ATOM 910 N N . TYR A 1 116 ? 6.593 5.141 6.478 1.00 90.31 116 TYR A N 1
ATOM 911 C CA . TYR A 1 116 ? 8.045 5.182 6.591 1.00 90.31 116 TYR A CA 1
ATOM 912 C C . TYR A 1 116 ? 8.552 6.581 6.951 1.00 90.31 116 TYR A C 1
ATOM 914 O O . TYR A 1 116 ? 9.381 6.715 7.840 1.00 90.31 116 TYR A O 1
ATOM 922 N N . ARG A 1 117 ? 8.013 7.643 6.342 1.00 88.06 117 ARG A N 1
ATOM 923 C CA . ARG A 1 117 ? 8.412 9.028 6.641 1.00 88.06 117 ARG A CA 1
ATOM 924 C C . ARG A 1 117 ? 8.110 9.441 8.079 1.00 88.06 117 ARG A C 1
ATOM 926 O O . ARG A 1 117 ? 8.935 10.103 8.699 1.00 88.06 117 ARG A O 1
ATOM 933 N N . VAL A 1 118 ? 6.935 9.070 8.589 1.00 88.38 118 VAL A N 1
ATOM 934 C CA . VAL A 1 118 ? 6.509 9.410 9.957 1.00 88.38 118 VAL A CA 1
ATOM 935 C C . VAL A 1 118 ? 7.306 8.618 10.996 1.00 88.38 118 VAL A C 1
ATOM 937 O O . VAL A 1 118 ? 7.622 9.144 12.056 1.00 88.38 118 VAL A O 1
ATOM 940 N N . THR A 1 119 ? 7.660 7.369 10.688 1.00 88.19 119 THR A N 1
ATOM 941 C CA . THR A 1 119 ? 8.312 6.445 11.636 1.00 88.19 119 THR A CA 1
ATOM 942 C C . THR A 1 119 ? 9.840 6.460 11.554 1.00 88.19 119 THR A C 1
ATOM 944 O O . THR A 1 119 ? 10.514 6.133 12.524 1.00 88.19 119 THR A O 1
ATOM 947 N N . HIS A 1 120 ? 10.404 6.861 10.414 1.00 83.81 120 HIS A N 1
ATOM 948 C CA . HIS A 1 120 ? 11.840 6.903 10.145 1.00 83.81 120 HIS A CA 1
ATOM 949 C C . HIS A 1 120 ? 12.229 8.285 9.596 1.00 83.81 120 HIS A C 1
ATOM 951 O O . HIS A 1 120 ? 12.508 8.419 8.398 1.00 83.81 120 HIS A O 1
ATOM 957 N N . PRO A 1 121 ? 12.255 9.332 10.444 1.00 72.19 121 PRO A N 1
ATOM 958 C CA . PRO A 1 121 ? 12.643 10.669 10.015 1.00 72.19 121 PRO A CA 1
ATOM 959 C C . PRO A 1 121 ? 14.050 10.632 9.409 1.00 72.19 121 PRO A C 1
ATOM 961 O O . PRO A 1 121 ? 15.040 10.337 10.083 1.00 72.19 121 PRO A O 1
ATOM 964 N N . GLN A 1 122 ? 14.141 10.904 8.107 1.00 66.25 122 GLN A N 1
ATOM 965 C CA . GLN A 1 122 ? 15.422 10.940 7.418 1.00 66.25 122 GLN A CA 1
ATOM 966 C C . GLN A 1 122 ? 16.164 12.218 7.806 1.00 66.25 122 GLN A C 1
ATOM 968 O O . GLN A 1 122 ? 15.673 13.324 7.594 1.00 66.25 122 GLN A O 1
ATOM 973 N N . LYS A 1 123 ? 17.375 12.070 8.348 1.00 65.19 123 LYS A N 1
ATOM 974 C CA . LYS A 1 123 ? 18.333 13.176 8.390 1.00 65.19 123 LYS A CA 1
ATOM 975 C C . LYS A 1 123 ? 19.049 13.223 7.037 1.00 65.19 123 LYS A C 1
ATOM 977 O O . LYS A 1 123 ? 19.599 12.186 6.646 1.00 65.19 123 LYS A O 1
ATOM 982 N N . PRO A 1 124 ? 19.066 14.371 6.335 1.00 60.25 124 PRO A N 1
ATOM 983 C CA . PRO A 1 124 ? 19.832 14.499 5.105 1.00 60.25 124 PRO A CA 1
ATOM 984 C C . PRO A 1 124 ? 21.291 14.136 5.384 1.00 60.25 124 PRO A C 1
ATOM 986 O O . PRO A 1 124 ? 21.894 14.642 6.333 1.00 60.25 124 PRO A O 1
ATOM 989 N N . ARG A 1 125 ? 21.850 13.221 4.588 1.00 61.56 125 ARG A N 1
ATOM 990 C CA . ARG A 1 125 ? 23.275 12.883 4.651 1.00 61.56 125 ARG A CA 1
ATOM 991 C C . ARG A 1 125 ? 24.005 13.671 3.562 1.00 61.56 125 ARG A C 1
ATOM 993 O O . ARG A 1 125 ? 23.614 13.550 2.402 1.00 61.56 125 ARG A O 1
ATOM 1000 N N . PRO A 1 126 ? 25.046 14.452 3.899 1.00 60.28 126 PRO A N 1
ATOM 1001 C CA . PRO A 1 126 ? 25.811 15.190 2.901 1.00 60.28 126 PRO A CA 1
ATOM 1002 C C . PRO A 1 126 ? 26.398 14.236 1.850 1.00 60.28 126 PRO A C 1
ATOM 1004 O O . PRO A 1 126 ? 26.966 13.205 2.206 1.00 60.28 126 PRO A O 1
ATOM 1007 N N . GLY A 1 127 ? 26.258 14.576 0.566 1.00 65.12 127 GLY A N 1
ATOM 1008 C CA . GLY A 1 127 ? 26.897 13.859 -0.544 1.00 65.12 127 GLY A CA 1
ATOM 1009 C C . GLY A 1 127 ? 26.167 12.621 -1.078 1.00 65.12 127 GLY A C 1
ATOM 1010 O O . GLY A 1 127 ? 26.659 12.013 -2.024 1.00 65.12 127 GLY A O 1
ATOM 1011 N N . ARG A 1 128 ? 25.001 12.244 -0.532 1.00 64.56 128 ARG A N 1
ATOM 1012 C CA . ARG A 1 128 ? 24.154 11.191 -1.119 1.00 64.56 128 ARG A CA 1
ATOM 1013 C C . ARG A 1 128 ? 22.959 11.827 -1.842 1.00 64.56 128 ARG A C 1
ATOM 1015 O O . ARG A 1 128 ? 22.344 12.712 -1.245 1.00 64.56 128 ARG A O 1
ATOM 1022 N N . PRO A 1 129 ? 22.614 11.393 -3.072 1.00 66.50 129 PRO A N 1
ATOM 1023 C CA . PRO A 1 129 ? 21.371 11.801 -3.722 1.00 66.50 129 PRO A CA 1
ATOM 1024 C C . PRO A 1 129 ? 20.192 11.546 -2.787 1.00 66.50 129 PRO A C 1
ATOM 1026 O O . PRO A 1 129 ? 20.165 10.515 -2.108 1.00 66.50 129 PRO A O 1
ATOM 1029 N N . ASP A 1 130 ? 19.260 12.495 -2.716 1.00 72.44 130 ASP A N 1
ATOM 1030 C CA . ASP A 1 130 ? 18.062 12.348 -1.897 1.00 72.44 130 ASP A CA 1
ATOM 1031 C C . ASP A 1 130 ? 17.170 11.250 -2.504 1.00 72.44 130 ASP A C 1
ATOM 1033 O O . ASP A 1 130 ? 16.596 11.460 -3.578 1.00 72.44 130 ASP A O 1
ATOM 1037 N N . PRO A 1 131 ? 16.997 10.094 -1.832 1.00 72.44 131 PRO A N 1
ATOM 1038 C CA . PRO A 1 131 ? 16.142 9.026 -2.340 1.00 72.44 131 PRO A CA 1
ATOM 1039 C C . PRO A 1 131 ? 14.688 9.486 -2.496 1.00 72.44 131 PRO A C 1
ATOM 1041 O O . PRO A 1 131 ? 13.937 8.933 -3.293 1.00 72.44 131 PRO A O 1
ATOM 1044 N N . ALA A 1 132 ? 14.253 10.505 -1.746 1.00 75.50 132 ALA A N 1
ATOM 1045 C CA . ALA A 1 132 ? 12.922 11.070 -1.913 1.00 75.50 132 ALA A CA 1
ATOM 1046 C C . ALA A 1 132 ? 12.767 11.810 -3.251 1.00 75.50 132 ALA A C 1
ATOM 1048 O O . ALA A 1 132 ? 11.691 11.742 -3.843 1.00 75.50 132 ALA A O 1
ATOM 1049 N N . ALA A 1 133 ? 13.822 12.460 -3.749 1.00 78.62 133 ALA A N 1
ATOM 1050 C CA . ALA A 1 133 ? 13.807 13.134 -5.044 1.00 78.62 133 ALA A CA 1
ATOM 1051 C C . ALA A 1 133 ? 13.728 12.126 -6.203 1.00 78.62 133 ALA A C 1
ATOM 1053 O O . ALA A 1 133 ? 12.922 12.301 -7.115 1.00 78.62 133 ALA A O 1
ATOM 1054 N N . GLU A 1 134 ? 14.479 11.022 -6.139 1.00 80.50 134 GLU A N 1
ATOM 1055 C CA . GLU A 1 134 ? 14.403 9.959 -7.157 1.00 80.50 134 GLU A CA 1
ATOM 1056 C C . GLU A 1 134 ? 13.002 9.334 -7.231 1.00 80.50 134 GLU A C 1
ATOM 1058 O O . GLU A 1 134 ? 12.461 9.126 -8.319 1.00 80.50 134 GLU A O 1
ATOM 1063 N N . ARG A 1 135 ? 12.360 9.121 -6.077 1.00 82.50 135 ARG A N 1
ATOM 1064 C CA . ARG A 1 135 ? 10.984 8.605 -6.005 1.00 82.50 135 ARG A CA 1
ATOM 1065 C C . ARG A 1 135 ? 9.951 9.569 -6.588 1.00 82.50 135 ARG A C 1
ATOM 1067 O O . ARG A 1 135 ? 8.965 9.113 -7.158 1.00 82.50 135 ARG A O 1
ATOM 1074 N N . GLN A 1 136 ? 10.159 10.883 -6.483 1.00 83.25 136 GLN A N 1
ATOM 1075 C CA . GLN A 1 136 ? 9.264 11.871 -7.105 1.00 83.25 136 GLN A CA 1
ATOM 1076 C C . GLN A 1 136 ? 9.313 11.808 -8.636 1.00 83.25 136 GLN A C 1
ATOM 1078 O O . GLN A 1 136 ? 8.299 12.032 -9.295 1.00 83.25 136 GLN A O 1
ATOM 1083 N N . LEU A 1 137 ? 10.470 11.457 -9.202 1.00 88.19 137 LEU A N 1
ATOM 1084 C CA . LEU A 1 137 ? 10.665 11.333 -10.647 1.00 88.19 137 LEU A CA 1
ATOM 1085 C C . LEU A 1 137 ? 10.237 9.966 -11.205 1.00 88.19 137 LEU A C 1
ATOM 1087 O O . LEU A 1 137 ? 10.093 9.826 -12.421 1.00 88.19 137 LEU A O 1
ATOM 1091 N N . ALA A 1 138 ? 9.993 8.973 -10.342 1.00 90.50 138 ALA A N 1
ATOM 1092 C CA . ALA A 1 138 ? 9.685 7.594 -10.723 1.00 90.50 138 ALA A CA 1
ATOM 1093 C C . ALA A 1 138 ? 8.546 7.488 -11.749 1.00 90.50 138 ALA A C 1
ATOM 1095 O O . ALA A 1 138 ? 8.700 6.843 -12.782 1.00 90.50 138 ALA A O 1
ATOM 1096 N N . SER A 1 139 ? 7.427 8.180 -11.515 1.00 90.38 139 SER A N 1
ATOM 1097 C CA . SER A 1 139 ? 6.260 8.135 -12.409 1.00 90.38 139 SER A CA 1
ATOM 1098 C C . SER A 1 139 ? 6.575 8.641 -13.821 1.00 90.38 139 SER A C 1
ATOM 1100 O O . SER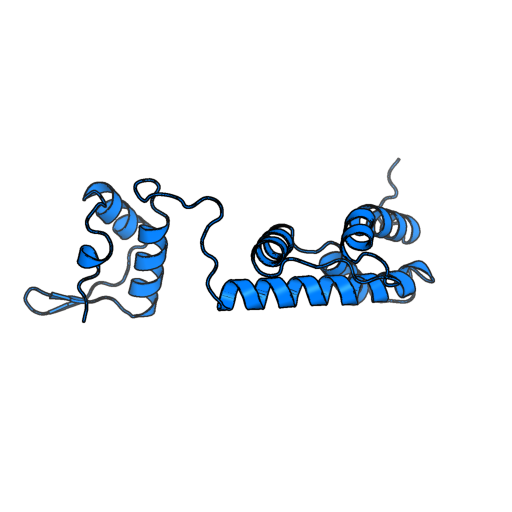 A 1 139 ? 6.110 8.067 -14.806 1.00 90.38 139 SER A O 1
ATOM 1102 N N . ALA A 1 140 ? 7.391 9.693 -13.936 1.00 92.25 140 ALA A N 1
ATOM 1103 C CA . ALA A 1 140 ? 7.792 10.245 -15.228 1.00 92.25 140 ALA A CA 1
ATOM 1104 C C . ALA A 1 140 ? 8.737 9.292 -15.978 1.00 92.25 140 ALA A C 1
ATOM 1106 O O . ALA A 1 140 ? 8.551 9.061 -17.174 1.00 92.25 140 ALA A O 1
ATOM 1107 N N . ARG A 1 141 ? 9.699 8.694 -15.262 1.00 94.25 141 ARG A N 1
ATOM 1108 C CA . ARG A 1 141 ? 10.621 7.677 -15.794 1.00 94.25 141 ARG A CA 1
ATOM 1109 C C . ARG A 1 141 ? 9.870 6.449 -16.310 1.00 94.25 141 ARG A C 1
ATOM 1111 O O . ARG A 1 141 ? 10.035 6.058 -17.461 1.00 94.25 141 ARG A O 1
ATOM 1118 N N . ILE A 1 142 ? 8.945 5.917 -15.509 1.00 94.31 142 ILE A N 1
ATOM 1119 C CA . ILE A 1 142 ? 8.081 4.788 -15.886 1.00 94.31 142 ILE A CA 1
ATOM 1120 C C . ILE A 1 142 ? 7.284 5.100 -17.160 1.00 94.31 142 ILE A C 1
ATOM 1122 O O . ILE A 1 142 ? 7.234 4.282 -18.079 1.00 94.31 142 ILE A O 1
ATOM 1126 N N . ALA A 1 143 ? 6.686 6.292 -17.253 1.00 93.25 143 ALA A N 1
ATOM 1127 C CA . ALA A 1 143 ? 5.935 6.697 -18.439 1.00 93.25 143 ALA A CA 1
ATOM 1128 C C . ALA A 1 143 ? 6.827 6.807 -19.690 1.00 93.25 143 ALA A C 1
ATOM 1130 O O . ALA A 1 143 ? 6.407 6.421 -20.783 1.00 93.25 143 ALA A O 1
ATOM 1131 N N . ALA A 1 144 ? 8.056 7.313 -19.541 1.00 93.12 144 ALA A N 1
ATOM 1132 C CA . ALA A 1 144 ? 9.026 7.388 -20.630 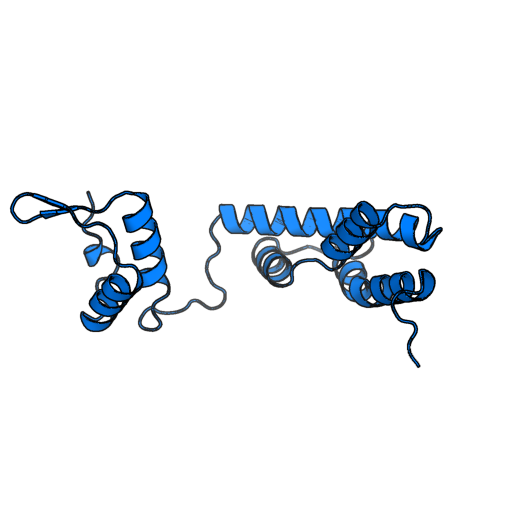1.00 93.12 144 ALA A CA 1
ATOM 1133 C C . ALA A 1 144 ? 9.410 5.992 -21.140 1.00 93.12 144 ALA A C 1
ATOM 1135 O O . ALA A 1 144 ? 9.367 5.753 -22.346 1.00 93.12 144 ALA A O 1
ATOM 1136 N N . VAL A 1 145 ? 9.681 5.055 -20.230 1.00 93.25 145 VAL A N 1
ATOM 1137 C CA . VAL A 1 145 ? 10.000 3.662 -20.564 1.00 93.25 145 VAL A CA 1
ATOM 1138 C C . VAL A 1 145 ? 8.829 2.965 -21.264 1.00 93.25 145 VAL A C 1
ATOM 1140 O O . VAL A 1 145 ? 9.026 2.325 -22.296 1.00 93.25 145 VAL A O 1
ATOM 1143 N N . ARG A 1 146 ? 7.595 3.104 -20.756 1.00 93.12 146 ARG A N 1
ATOM 1144 C CA . ARG A 1 146 ? 6.393 2.539 -21.406 1.00 93.12 146 ARG A CA 1
ATOM 1145 C C . ARG A 1 146 ? 6.206 3.069 -22.824 1.00 93.12 146 ARG A C 1
ATOM 1147 O O . ARG A 1 146 ? 5.861 2.314 -23.729 1.00 93.12 146 ARG A O 1
ATOM 1154 N N . ARG A 1 147 ? 6.475 4.361 -23.043 1.00 92.25 147 ARG A N 1
ATOM 1155 C CA . ARG A 1 147 ? 6.455 4.958 -24.384 1.00 92.25 147 ARG A CA 1
ATOM 1156 C C . ARG A 1 147 ? 7.548 4.373 -25.277 1.00 92.25 147 ARG A C 1
ATOM 1158 O O . ARG A 1 147 ? 7.249 4.017 -26.410 1.00 92.25 147 ARG A O 1
ATOM 1165 N N . ALA A 1 148 ? 8.774 4.245 -24.771 1.00 90.62 148 ALA A N 1
ATOM 1166 C CA . ALA A 1 148 ? 9.900 3.690 -25.523 1.00 90.62 148 ALA A CA 1
ATOM 1167 C C . ALA A 1 148 ? 9.668 2.228 -25.944 1.00 90.62 148 ALA A C 1
ATOM 1169 O O . ALA A 1 148 ? 10.070 1.835 -27.032 1.00 90.62 148 ALA A O 1
ATOM 1170 N N . ARG A 1 149 ? 8.949 1.454 -25.122 1.00 89.44 149 ARG A N 1
ATOM 1171 C CA . ARG A 1 149 ? 8.544 0.069 -25.411 1.00 89.44 149 ARG A CA 1
ATOM 1172 C C . ARG A 1 149 ? 7.322 -0.043 -26.341 1.00 89.44 149 ARG A C 1
ATOM 1174 O O . ARG A 1 149 ? 6.965 -1.144 -26.749 1.00 89.44 149 ARG A O 1
ATOM 1181 N N . GLY A 1 150 ? 6.675 1.078 -26.676 1.00 89.25 150 GLY A N 1
ATOM 1182 C CA . GLY A 1 150 ? 5.502 1.130 -27.555 1.00 89.25 150 GLY A CA 1
ATOM 1183 C C . GLY A 1 150 ? 4.149 0.901 -26.867 1.00 89.25 150 GLY A C 1
ATOM 1184 O O . GLY A 1 150 ? 3.140 0.766 -27.550 1.00 89.25 150 GLY A O 1
ATOM 1185 N N . GLU A 1 151 ? 4.085 0.890 -25.532 1.00 85.38 151 GLU A N 1
ATOM 1186 C CA . GLU A 1 151 ? 2.854 0.592 -24.774 1.00 85.38 151 GLU A CA 1
ATOM 1187 C C . GLU A 1 151 ? 1.888 1.788 -24.662 1.00 85.38 151 GLU A C 1
ATOM 1189 O O . GLU A 1 151 ? 0.707 1.613 -24.378 1.00 85.38 151 GLU A O 1
ATOM 1194 N N . LEU A 1 152 ? 2.370 3.017 -24.888 1.00 71.00 152 LEU A N 1
ATOM 1195 C CA . LEU A 1 152 ? 1.585 4.260 -24.770 1.00 71.00 152 LEU A CA 1
ATOM 1196 C C . LEU A 1 152 ? 1.372 4.972 -26.120 1.00 71.00 152 LEU A C 1
ATOM 1198 O O . LEU A 1 152 ? 1.280 6.198 -26.177 1.00 71.00 152 LEU A O 1
ATOM 1202 N N . GLY A 1 153 ? 1.306 4.208 -27.214 1.00 54.47 153 GLY A N 1
ATOM 1203 C CA . GLY A 1 153 ? 1.125 4.713 -28.577 1.00 54.47 153 GLY A CA 1
ATOM 1204 C C . GLY A 1 153 ? -0.317 4.642 -29.088 1.00 54.47 153 GLY A C 1
ATOM 1205 O O . GLY A 1 153 ? -0.612 3.799 -29.923 1.00 54.47 153 GLY A O 1
ATOM 1206 N N . TYR A 1 154 ? -1.190 5.552 -28.639 1.00 43.00 154 TYR A N 1
ATOM 1207 C CA . TYR A 1 154 ? -2.371 5.997 -29.402 1.00 43.00 154 TYR A CA 1
ATOM 1208 C C . TYR A 1 154 ? -2.675 7.476 -29.116 1.00 43.00 154 TYR A C 1
ATOM 1210 O O . TYR A 1 154 ? -3.490 7.799 -28.252 1.00 43.00 154 TYR A O 1
ATOM 1218 N N . ARG A 1 155 ? -1.991 8.355 -29.858 1.00 41.25 155 ARG A N 1
ATOM 1219 C CA . ARG A 1 155 ? -2.485 9.503 -30.649 1.00 41.25 155 ARG A CA 1
ATOM 1220 C C . ARG A 1 155 ? -1.333 10.455 -30.944 1.00 41.25 155 ARG A C 1
ATOM 1222 O O . ARG A 1 155 ? -0.691 10.913 -29.976 1.00 41.25 155 ARG A O 1
#

Foldseek 3Di:
DDDLCVVVVQDDPVQLVVLCVVLVFDWDDDPPDIDGDPVSVVSSSVSSVPDPSDDADVVHDDDPVLLVVLVVLLVQLLVLLVVLVVCLVPVPPDDPVVSVVSLVSVLTDPVSPVSNCVVPPDDDDPPDPDSVVSSVCSVVSSVVSCVVVVNPDDD

pLDDT: mean 86.17, std 10.51, range [41.25, 96.5]

Secondary structure (DSSP, 8-state):
---HHHH-TT--HHHHHHHHHHH---EEEETTEEEE-HHHHHHHHHHHHT-TTSPPPSSPPPPHHHHHHHHHHHHHHHHHHHHHHHHHH-TTSS-HHHHHHHHHHHH--HHHHHHHHHHS-PPPPTTS--HHHHHHHHHHHHHHHHHHTTTT---